Protein AF-A0A1V5IBA7-F1 (afdb_monomer_lite)

Structure (mmCIF, N/CA/C/O backbone):
data_AF-A0A1V5IBA7-F1
#
_entry.id   AF-A0A1V5IBA7-F1
#
loop_
_atom_site.group_PDB
_atom_site.id
_atom_site.type_symbol
_atom_site.label_atom_id
_atom_site.label_alt_id
_atom_site.label_comp_id
_atom_site.label_asym_id
_atom_site.label_entity_id
_atom_site.label_seq_id
_atom_site.pdbx_PDB_ins_code
_atom_site.Cartn_x
_atom_site.Cartn_y
_atom_site.Cartn_z
_atom_site.occupancy
_atom_site.B_iso_or_equiv
_atom_site.auth_seq_id
_atom_site.auth_comp_id
_atom_site.auth_asym_id
_atom_site.auth_atom_id
_atom_site.pdbx_PDB_model_num
ATOM 1 N N . MET A 1 1 ? -13.924 12.043 33.444 1.00 80.38 1 MET A N 1
ATOM 2 C CA . MET A 1 1 ? -14.274 11.212 32.264 1.00 80.38 1 MET A CA 1
ATOM 3 C C . MET A 1 1 ? -14.195 9.722 32.559 1.00 80.38 1 MET A C 1
ATOM 5 O O . MET A 1 1 ? -15.166 9.041 32.270 1.00 80.38 1 MET A O 1
ATOM 9 N N . GLN A 1 2 ? -13.102 9.206 33.139 1.00 87.75 2 GLN A N 1
ATOM 10 C CA . GLN A 1 2 ? -13.029 7.779 33.502 1.00 87.75 2 GLN A CA 1
ATOM 11 C C . GLN A 1 2 ? -14.076 7.376 34.557 1.00 87.75 2 GLN A C 1
ATOM 13 O O . GLN A 1 2 ? -14.724 6.355 34.389 1.00 87.75 2 GLN A O 1
ATOM 18 N N . GLU A 1 3 ? -14.308 8.207 35.577 1.00 91.94 3 GLU A N 1
ATOM 19 C CA . GLU A 1 3 ? -15.349 7.998 36.604 1.00 91.94 3 GLU A CA 1
ATOM 20 C C . GLU A 1 3 ? -16.749 7.786 36.004 1.00 91.94 3 GLU A C 1
ATOM 22 O O . GLU A 1 3 ? -17.359 6.748 36.223 1.00 91.94 3 GLU A O 1
ATOM 27 N N . ILE A 1 4 ? -17.188 8.682 35.112 1.00 93.06 4 ILE A N 1
ATOM 28 C CA . ILE A 1 4 ? -18.457 8.563 34.367 1.00 93.06 4 ILE A CA 1
ATOM 29 C C . ILE A 1 4 ? -18.549 7.237 33.594 1.00 93.06 4 ILE A C 1
ATOM 31 O O . ILE A 1 4 ? -19.628 6.655 33.501 1.00 93.06 4 ILE A O 1
ATOM 35 N N . TRP A 1 5 ? -17.438 6.755 33.030 1.00 91.81 5 TRP A N 1
ATOM 36 C CA . TRP A 1 5 ? -17.374 5.469 32.328 1.00 91.81 5 TRP A CA 1
ATOM 37 C C . TRP A 1 5 ? -17.539 4.274 33.273 1.00 91.81 5 TRP A C 1
ATOM 39 O O . TRP A 1 5 ? -18.190 3.304 32.897 1.00 91.81 5 TRP A O 1
ATOM 49 N N . TYR A 1 6 ? -16.979 4.346 34.483 1.00 90.31 6 TYR A N 1
ATOM 50 C CA . TYR A 1 6 ? -17.139 3.306 35.503 1.00 90.31 6 TYR A CA 1
ATOM 51 C C . TYR A 1 6 ? -18.539 3.305 36.121 1.00 90.31 6 TYR A C 1
ATOM 53 O O . TYR A 1 6 ? -19.053 2.237 36.438 1.00 90.31 6 TYR A O 1
ATOM 61 N N . GLU A 1 7 ? -19.164 4.474 36.258 1.00 94.94 7 GLU A N 1
ATOM 62 C CA . GLU A 1 7 ? -20.517 4.599 36.808 1.00 94.94 7 GLU A CA 1
ATOM 63 C C . GLU A 1 7 ? -21.600 4.192 35.806 1.00 94.94 7 GLU A C 1
ATOM 65 O O . GLU A 1 7 ? -22.522 3.460 36.153 1.00 94.94 7 GLU A O 1
ATOM 70 N N . ASN A 1 8 ? -21.498 4.654 34.556 1.00 95.88 8 ASN A N 1
ATOM 71 C CA . ASN A 1 8 ? -22.558 4.466 33.559 1.00 95.8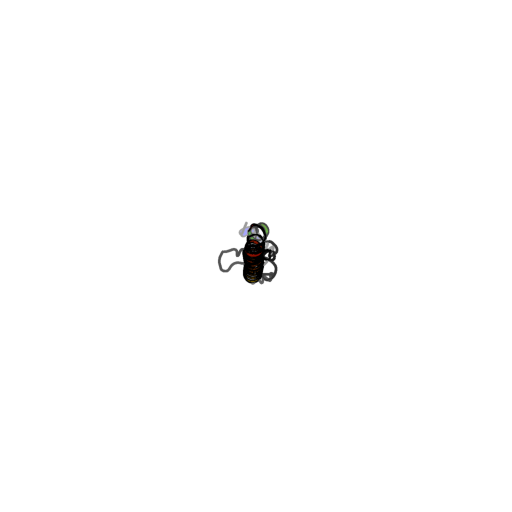8 8 ASN A CA 1
ATOM 72 C C . ASN A 1 8 ? -22.325 3.263 32.637 1.00 95.88 8 ASN A C 1
ATOM 74 O O . ASN A 1 8 ? -23.233 2.894 31.898 1.00 95.88 8 ASN A O 1
ATOM 78 N N . VAL A 1 9 ? -21.114 2.688 32.647 1.00 89.75 9 VAL A N 1
ATOM 79 C CA . VAL A 1 9 ? -20.686 1.515 31.860 1.00 89.75 9 VAL A CA 1
ATOM 80 C C . VAL A 1 9 ? -21.266 1.509 30.432 1.00 89.75 9 VAL A C 1
ATOM 82 O O . VAL A 1 9 ? -21.946 0.564 30.030 1.00 89.75 9 VAL A O 1
ATOM 85 N N . PRO A 1 10 ? -21.024 2.565 29.629 1.00 90.50 10 PRO A N 1
ATOM 86 C CA . PRO A 1 10 ? -21.623 2.677 28.298 1.00 90.50 10 PRO A CA 1
ATOM 87 C C . PRO A 1 10 ? -21.128 1.588 27.332 1.00 90.50 10 PRO A C 1
ATOM 89 O O . PRO A 1 10 ? -21.815 1.250 26.371 1.00 90.50 10 PRO A O 1
ATOM 92 N N . ALA A 1 11 ? -19.942 1.028 27.583 1.00 88.75 11 ALA A N 1
ATOM 93 C CA . ALA A 1 11 ? -19.450 -0.182 26.943 1.00 88.75 11 ALA A CA 1
ATOM 94 C C . ALA A 1 11 ? -18.518 -0.939 27.898 1.00 88.75 11 ALA A C 1
ATOM 96 O O . ALA A 1 11 ? -17.899 -0.351 28.784 1.00 88.75 11 ALA A O 1
ATOM 97 N N . VAL A 1 12 ? -18.387 -2.249 27.691 1.00 89.94 12 VAL A N 1
ATOM 98 C CA . VAL A 1 12 ? -17.464 -3.098 28.453 1.00 89.94 12 VAL A CA 1
ATOM 99 C C . VAL A 1 12 ? -16.304 -3.494 27.547 1.00 89.94 12 VAL A C 1
ATOM 101 O O . VAL A 1 12 ? -16.490 -4.174 26.538 1.00 89.94 12 VAL A O 1
ATOM 104 N N . ALA A 1 13 ? -15.097 -3.052 27.894 1.00 87.19 13 ALA A N 1
ATOM 105 C CA . ALA A 1 13 ? -13.882 -3.416 27.178 1.00 87.19 13 ALA A CA 1
ATOM 106 C C . ALA A 1 13 ? -13.371 -4.777 27.677 1.00 87.19 13 ALA A C 1
ATOM 108 O O . ALA A 1 13 ? -12.899 -4.887 28.805 1.00 87.19 13 ALA A O 1
ATOM 109 N N . PHE A 1 14 ? -13.464 -5.813 26.842 1.00 89.19 14 PHE A N 1
ATOM 110 C CA . PHE A 1 14 ? -13.032 -7.168 27.211 1.00 89.19 14 PHE A CA 1
ATOM 111 C C . PHE A 1 14 ? -11.591 -7.482 26.810 1.00 89.19 14 PHE A C 1
ATOM 113 O O . PHE A 1 14 ? -10.887 -8.190 27.525 1.00 89.19 14 PHE A O 1
ATOM 120 N N . ALA A 1 15 ? -11.153 -6.994 25.651 1.00 92.12 15 ALA A N 1
ATOM 121 C CA . ALA A 1 15 ? -9.834 -7.291 25.114 1.00 92.12 15 ALA A CA 1
ATOM 122 C C . ALA A 1 15 ? -9.430 -6.276 24.046 1.00 92.12 15 ALA A C 1
ATOM 124 O O . ALA A 1 15 ? -10.269 -5.593 23.456 1.00 92.12 15 ALA A O 1
ATOM 125 N N . TYR A 1 16 ? -8.135 -6.260 23.741 1.00 88.06 16 TYR A N 1
ATOM 126 C CA . TYR A 1 16 ? -7.623 -5.652 22.522 1.00 88.06 16 TYR A CA 1
ATOM 127 C C . TYR A 1 16 ? -7.744 -6.662 21.382 1.00 88.06 16 TYR A C 1
ATOM 129 O O . TYR A 1 16 ? -7.083 -7.703 21.385 1.00 88.06 16 TYR A O 1
ATOM 137 N N . ALA A 1 17 ? -8.620 -6.375 20.420 1.00 85.38 17 ALA A N 1
ATOM 138 C CA . ALA A 1 17 ? -8.768 -7.210 19.236 1.00 85.38 17 ALA A CA 1
ATOM 139 C C . ALA A 1 17 ? -7.465 -7.230 18.419 1.00 85.38 17 ALA A C 1
ATOM 141 O O . ALA A 1 17 ? -6.732 -6.241 18.360 1.00 85.38 17 ALA A O 1
ATOM 142 N N . ARG A 1 18 ? -7.182 -8.358 17.758 1.00 85.31 18 ARG A N 1
ATOM 143 C CA . ARG A 1 18 ? -6.083 -8.432 16.789 1.00 85.31 18 ARG A CA 1
ATOM 144 C C . ARG A 1 18 ? -6.449 -7.597 15.561 1.00 85.31 18 ARG A C 1
ATOM 146 O O . ARG A 1 18 ? -7.491 -7.837 14.957 1.00 85.31 18 ARG A O 1
ATOM 153 N N . GLY A 1 19 ? -5.581 -6.664 15.180 1.00 84.25 19 GLY A N 1
ATOM 154 C CA . GLY A 1 19 ? -5.696 -5.927 13.922 1.00 84.25 19 GLY A CA 1
ATOM 155 C C . GLY A 1 19 ? -5.297 -6.816 12.748 1.00 84.25 19 GLY A C 1
ATOM 156 O O . GLY A 1 19 ? -4.132 -6.833 12.363 1.00 84.25 19 GLY A O 1
ATOM 157 N N . LEU A 1 20 ? -6.235 -7.611 12.227 1.00 88.31 20 LEU A N 1
ATOM 158 C CA . LEU A 1 20 ? -6.023 -8.357 10.989 1.00 88.31 20 LEU A CA 1
ATOM 159 C C . LEU A 1 20 ? -6.233 -7.413 9.804 1.00 88.31 20 LEU A C 1
ATOM 161 O O . LEU A 1 20 ? -7.339 -6.925 9.589 1.00 88.31 20 LEU A O 1
ATOM 165 N N . GLU A 1 21 ? -5.182 -7.202 9.022 1.00 90.75 21 GLU A N 1
ATOM 166 C CA . GLU A 1 21 ? -5.214 -6.364 7.828 1.00 90.75 21 GLU A CA 1
ATOM 167 C C . GLU A 1 21 ? -4.765 -7.177 6.612 1.00 90.75 21 GLU A C 1
ATOM 169 O O . GLU A 1 21 ? -3.805 -7.945 6.680 1.00 90.75 21 GLU A O 1
ATOM 174 N N . VAL A 1 22 ? -5.471 -7.014 5.491 1.00 92.62 22 VAL A N 1
ATOM 175 C CA . VAL A 1 22 ? -5.142 -7.644 4.207 1.00 92.62 22 VAL A CA 1
ATOM 176 C C . VAL A 1 22 ? -5.118 -6.555 3.150 1.00 92.62 22 VAL A C 1
ATOM 178 O O . VAL A 1 22 ? -6.086 -5.812 3.003 1.00 92.62 22 VAL A O 1
ATOM 181 N N . TYR A 1 23 ? -4.015 -6.455 2.415 1.00 92.94 23 TYR A N 1
ATOM 182 C CA . TYR A 1 23 ? -3.818 -5.403 1.424 1.00 92.94 23 TYR A CA 1
ATOM 183 C C . TYR A 1 23 ? -2.989 -5.894 0.233 1.00 92.94 23 TYR A C 1
ATOM 185 O O . TYR A 1 23 ? -2.183 -6.820 0.340 1.00 92.94 23 TYR A O 1
ATOM 193 N N . ASN A 1 24 ? -3.227 -5.295 -0.937 1.00 94.25 24 ASN A N 1
ATOM 194 C CA . ASN A 1 24 ? -2.620 -5.719 -2.195 1.00 94.25 24 ASN A CA 1
ATOM 195 C C . ASN A 1 24 ? -1.229 -5.094 -2.364 1.00 94.25 24 ASN A C 1
ATOM 197 O O . ASN A 1 24 ? -1.090 -3.978 -2.853 1.00 94.25 24 ASN A O 1
ATOM 201 N N . THR A 1 25 ? -0.192 -5.845 -2.012 1.00 94.62 25 THR A N 1
ATOM 202 C CA . THR A 1 25 ? 1.209 -5.465 -2.254 1.00 94.62 25 THR A CA 1
ATOM 203 C C . THR A 1 25 ? 1.707 -5.862 -3.641 1.00 94.62 25 THR A C 1
ATOM 205 O O . THR A 1 25 ? 2.838 -5.540 -4.004 1.00 94.62 25 THR A O 1
ATOM 208 N N . ARG A 1 26 ? 0.894 -6.573 -4.435 1.00 94.75 26 ARG A N 1
ATOM 209 C CA . ARG A 1 26 ? 1.237 -6.969 -5.804 1.00 94.75 26 ARG A CA 1
ATOM 210 C C . ARG A 1 26 ? 1.135 -5.776 -6.743 1.00 94.75 26 ARG A C 1
ATOM 212 O O . ARG A 1 26 ? 2.112 -5.483 -7.423 1.00 94.75 26 ARG A O 1
ATOM 219 N N . ASP A 1 27 ? -0.005 -5.093 -6.721 1.00 94.69 27 ASP A N 1
ATOM 220 C CA . ASP A 1 27 ? -0.370 -4.056 -7.695 1.00 94.69 27 ASP A CA 1
ATOM 221 C C . ASP A 1 27 ? -0.202 -2.627 -7.175 1.00 94.69 27 ASP A C 1
ATOM 223 O O . ASP A 1 27 ? -0.277 -1.687 -7.961 1.00 94.69 27 ASP A O 1
ATOM 227 N N . TRP A 1 28 ? 0.029 -2.454 -5.872 1.00 94.88 28 TRP A N 1
ATOM 228 C CA . TRP A 1 28 ? 0.134 -1.143 -5.234 1.00 94.88 28 TRP A CA 1
ATOM 229 C C . TRP A 1 28 ? 1.412 -1.013 -4.412 1.00 94.88 28 TRP A C 1
ATOM 231 O O 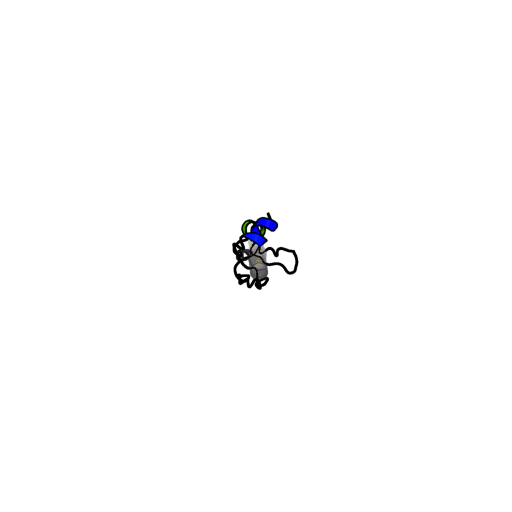. TRP A 1 28 ? 1.830 -1.968 -3.751 1.00 94.88 28 TRP A O 1
ATOM 241 N N . ASP A 1 29 ? 1.986 0.187 -4.448 1.00 95.00 29 ASP A N 1
ATOM 242 C CA . ASP A 1 29 ? 3.108 0.638 -3.625 1.00 95.00 29 ASP A CA 1
ATOM 243 C C . ASP A 1 29 ? 2.680 1.797 -2.716 1.00 95.00 29 ASP A C 1
ATOM 245 O O . ASP A 1 29 ? 1.622 2.393 -2.906 1.00 95.00 29 ASP A O 1
ATOM 249 N N . GLY A 1 30 ? 3.515 2.118 -1.722 1.00 93.62 30 GLY A N 1
ATOM 250 C CA . GLY A 1 30 ? 3.276 3.238 -0.803 1.00 93.62 30 GLY A CA 1
ATOM 251 C C . GLY A 1 30 ? 2.565 2.873 0.503 1.00 93.62 30 GLY A C 1
ATOM 252 O O . GLY A 1 30 ? 2.134 3.762 1.231 1.00 93.62 30 GLY A O 1
ATOM 253 N N . TRP A 1 31 ? 2.459 1.583 0.831 1.00 94.56 31 TRP A N 1
ATOM 254 C CA . TRP A 1 31 ? 1.989 1.121 2.141 1.00 94.56 31 TRP A CA 1
ATOM 255 C C . TRP A 1 31 ? 2.956 1.553 3.254 1.00 94.56 31 TRP A C 1
ATOM 257 O O . TRP A 1 31 ? 4.153 1.272 3.170 1.00 94.56 31 TRP A O 1
ATOM 267 N N . ILE A 1 32 ? 2.450 2.209 4.305 1.00 93.75 32 ILE A N 1
ATOM 268 C CA . ILE A 1 32 ? 3.263 2.681 5.435 1.00 93.75 32 ILE A CA 1
ATOM 269 C C . ILE A 1 32 ? 2.783 2.007 6.716 1.00 93.75 32 ILE A C 1
ATOM 271 O O . ILE A 1 32 ? 1.634 2.178 7.105 1.00 93.75 32 ILE A O 1
ATOM 275 N N . ASN A 1 33 ? 3.664 1.284 7.408 1.00 92.75 33 ASN A N 1
ATOM 276 C CA . ASN A 1 33 ? 3.340 0.682 8.704 1.00 92.75 33 ASN A CA 1
ATOM 277 C C . ASN A 1 33 ? 3.356 1.748 9.810 1.00 92.75 33 ASN A C 1
ATO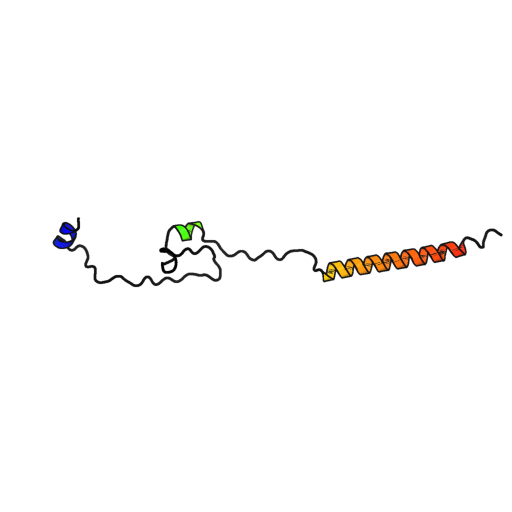M 279 O O . ASN A 1 33 ? 4.326 2.500 9.942 1.00 92.75 33 ASN A O 1
ATOM 283 N N . MET A 1 34 ? 2.321 1.768 10.651 1.00 90.56 34 MET A N 1
ATOM 284 C CA . MET A 1 34 ? 2.231 2.633 11.825 1.00 90.56 34 MET A CA 1
ATOM 285 C C . MET A 1 34 ? 1.688 1.861 13.042 1.00 90.56 34 MET A C 1
ATOM 287 O O . MET A 1 34 ? 0.571 1.348 12.989 1.00 90.56 34 MET A O 1
ATOM 291 N N . PRO A 1 35 ? 2.444 1.763 14.155 1.00 88.19 35 PRO A N 1
ATOM 292 C CA . PRO A 1 35 ? 3.830 2.214 14.333 1.00 88.19 35 PRO A CA 1
ATOM 293 C C . PRO A 1 35 ? 4.819 1.542 13.363 1.00 88.19 35 PRO A C 1
ATOM 295 O O . PRO A 1 35 ? 4.550 0.473 12.818 1.00 88.19 35 PRO A O 1
ATOM 298 N N . ALA A 1 36 ? 5.971 2.179 13.140 1.00 87.06 36 ALA A N 1
ATOM 299 C CA . ALA A 1 36 ? 6.978 1.670 12.213 1.00 87.06 36 ALA A CA 1
ATOM 300 C C . ALA A 1 36 ? 7.415 0.234 12.572 1.00 87.06 36 ALA A C 1
ATOM 302 O O . ALA A 1 36 ? 7.512 -0.138 13.743 1.00 87.06 36 ALA A O 1
ATOM 303 N N . GLY A 1 37 ? 7.683 -0.579 11.551 1.00 80.88 37 GLY A N 1
ATOM 304 C CA . GLY A 1 37 ? 8.109 -1.971 11.702 1.00 80.88 37 GLY A CA 1
ATOM 305 C C . GLY A 1 37 ? 6.943 -2.949 11.852 1.00 80.88 37 GLY A C 1
ATOM 306 O O . GLY A 1 37 ? 6.712 -3.741 10.946 1.00 80.88 37 GLY A O 1
ATOM 307 N N . ASN A 1 38 ? 6.202 -2.889 12.963 1.00 86.12 38 ASN A N 1
ATOM 308 C CA . ASN A 1 38 ? 5.214 -3.924 13.324 1.00 86.12 38 ASN A CA 1
ATOM 309 C C . ASN A 1 38 ? 3.761 -3.422 13.443 1.00 86.12 38 ASN A C 1
ATOM 311 O O . ASN A 1 38 ? 2.899 -4.114 13.979 1.00 86.12 38 ASN A O 1
ATOM 315 N N . GLY A 1 39 ? 3.492 -2.193 13.014 1.00 88.69 39 GLY A N 1
ATOM 316 C CA . GLY A 1 39 ? 2.144 -1.642 12.968 1.00 88.69 39 GLY A CA 1
ATOM 317 C C . GLY A 1 39 ? 1.378 -1.987 11.697 1.00 88.69 39 GLY A C 1
ATOM 318 O O . GLY A 1 39 ? 1.952 -2.469 10.721 1.00 88.69 39 GLY A O 1
ATOM 319 N N . GLY A 1 40 ? 0.081 -1.691 11.720 1.00 92.44 40 GLY A N 1
ATOM 320 C CA . GLY A 1 40 ? -0.799 -1.811 10.560 1.00 92.44 40 GLY A CA 1
ATOM 321 C C . GLY A 1 40 ? -0.587 -0.691 9.543 1.00 92.44 40 GLY A C 1
ATOM 322 O O . GLY A 1 40 ? 0.054 0.327 9.815 1.00 92.44 40 GLY A O 1
ATOM 323 N N . VAL A 1 41 ? -1.147 -0.868 8.356 1.00 93.50 41 VAL A N 1
ATOM 324 C CA . VAL A 1 41 ? -1.094 0.083 7.244 1.00 93.50 41 VAL A CA 1
ATOM 325 C C . VAL A 1 41 ? -2.372 0.912 7.121 1.00 93.50 41 VAL A C 1
ATOM 327 O O . VAL A 1 41 ? -2.405 1.850 6.324 1.00 93.50 41 VAL A O 1
ATOM 330 N N . LEU A 1 42 ? -3.408 0.630 7.924 1.00 91.69 42 LEU A N 1
ATOM 331 C CA . LEU A 1 42 ? -4.628 1.438 7.995 1.00 91.69 42 LEU A CA 1
ATOM 332 C C . LEU A 1 42 ? -4.385 2.741 8.771 1.00 91.69 42 LEU A C 1
ATOM 334 O O . LEU A 1 42 ? -4.825 2.935 9.901 1.00 91.69 42 LEU A O 1
ATOM 338 N N . ASN A 1 43 ? -3.647 3.653 8.155 1.00 91.88 43 ASN A N 1
ATOM 339 C CA . ASN A 1 43 ? -3.337 4.956 8.717 1.00 91.88 43 ASN A CA 1
ATOM 340 C C . ASN A 1 43 ? -3.344 6.031 7.628 1.00 91.88 43 ASN A C 1
ATOM 342 O O . ASN A 1 43 ? -3.302 5.750 6.432 1.00 91.88 43 ASN A O 1
ATOM 346 N N . TYR A 1 44 ? -3.402 7.282 8.072 1.00 93.81 44 TYR A N 1
ATOM 347 C CA . TYR A 1 44 ? -3.473 8.447 7.196 1.00 93.81 44 TYR A CA 1
ATOM 348 C C . TYR A 1 44 ? -2.312 8.526 6.190 1.00 93.81 44 TYR A C 1
ATOM 350 O O . TYR A 1 44 ? -2.533 8.862 5.030 1.00 93.81 44 TYR A O 1
ATOM 358 N N . TRP A 1 45 ? -1.090 8.177 6.602 1.00 92.62 45 TRP A N 1
ATOM 359 C CA . TRP A 1 45 ? 0.102 8.311 5.761 1.00 92.62 45 TRP A CA 1
ATOM 360 C C . TRP A 1 45 ? 0.085 7.366 4.567 1.00 92.62 45 TRP A C 1
ATOM 362 O O . TRP A 1 45 ? 0.480 7.770 3.476 1.00 92.62 45 TRP A O 1
ATOM 372 N N . THR A 1 46 ? -0.436 6.151 4.747 1.00 93.75 46 THR A N 1
ATOM 373 C CA . THR A 1 46 ? -0.666 5.216 3.641 1.00 93.75 46 THR A CA 1
ATOM 374 C C . THR A 1 46 ? -1.492 5.875 2.538 1.00 93.75 46 THR A C 1
ATOM 376 O O . THR A 1 46 ? -1.082 5.850 1.386 1.00 93.75 46 THR A O 1
ATOM 379 N N . TYR A 1 47 ? -2.602 6.548 2.862 1.00 89.56 47 TYR A N 1
ATOM 380 C CA . TYR A 1 47 ? -3.469 7.166 1.846 1.00 89.56 47 TYR A CA 1
ATOM 381 C C . TYR A 1 47 ? -2.816 8.313 1.066 1.00 89.56 47 TYR A C 1
ATOM 383 O O . TYR A 1 47 ? -3.283 8.641 -0.021 1.00 89.56 47 TYR A O 1
ATOM 391 N N . LEU A 1 48 ? -1.745 8.913 1.590 1.00 94.31 48 LEU A N 1
ATOM 392 C CA . LEU A 1 48 ? -1.004 9.959 0.885 1.00 94.31 48 LEU A CA 1
ATOM 393 C C . LEU A 1 48 ? 0.001 9.406 -0.132 1.00 94.31 48 LEU A C 1
ATOM 395 O O . LEU A 1 48 ? 0.288 10.079 -1.118 1.00 94.31 48 LEU A O 1
ATOM 399 N N . GLY A 1 49 ? 0.563 8.222 0.125 1.00 90.19 49 GLY A N 1
ATOM 400 C CA . GLY A 1 49 ? 1.597 7.610 -0.717 1.00 90.19 49 GLY A CA 1
ATOM 401 C C . GLY A 1 49 ? 1.108 6.453 -1.585 1.00 90.19 49 GLY A C 1
ATOM 402 O O . GLY A 1 49 ? 1.840 6.013 -2.470 1.00 90.19 49 GLY A O 1
ATOM 403 N N . LEU A 1 50 ? -0.097 5.943 -1.321 1.00 94.38 50 LEU A N 1
ATOM 404 C CA . LEU A 1 50 ? -0.631 4.762 -1.979 1.00 94.38 50 LEU A CA 1
ATOM 405 C C . LEU A 1 50 ? -0.888 5.032 -3.464 1.00 94.38 50 LEU A C 1
ATOM 407 O O . LEU A 1 50 ? -1.704 5.878 -3.829 1.00 94.38 50 LEU A O 1
ATOM 411 N N . GLN A 1 51 ? -0.224 4.267 -4.322 1.00 94.38 51 GLN A N 1
ATOM 412 C CA . GLN A 1 51 ? -0.339 4.408 -5.770 1.00 94.38 51 GLN A CA 1
ATOM 413 C C . GLN A 1 51 ? -0.223 3.056 -6.481 1.00 94.38 51 GLN A C 1
ATOM 415 O O . GLN A 1 51 ? 0.445 2.149 -5.969 1.00 94.38 51 GLN A O 1
ATOM 420 N N . PRO A 1 52 ? -0.853 2.888 -7.660 1.00 94.25 52 PRO A N 1
ATOM 421 C CA . PRO A 1 52 ? -0.639 1.704 -8.475 1.00 94.25 52 PRO A CA 1
ATOM 422 C C . PRO A 1 52 ? 0.828 1.616 -8.880 1.00 94.25 52 PRO A C 1
ATOM 424 O O . PRO A 1 52 ? 1.452 2.625 -9.218 1.00 94.25 52 PRO A O 1
ATOM 427 N N . LYS A 1 53 ? 1.371 0.404 -8.915 1.00 93.12 53 LYS A N 1
ATOM 428 C CA . LYS A 1 53 ? 2.675 0.178 -9.528 1.00 93.12 53 LYS A CA 1
ATOM 429 C C . LYS A 1 53 ? 2.572 0.484 -11.013 1.00 93.12 53 LYS A C 1
ATOM 431 O O . LYS A 1 53 ? 1.767 -0.121 -11.722 1.00 93.12 53 LYS A O 1
ATOM 436 N N . THR A 1 54 ? 3.386 1.411 -11.500 1.00 83.56 54 THR A N 1
ATOM 437 C CA . THR A 1 54 ? 3.539 1.611 -12.938 1.00 83.56 54 THR A CA 1
ATOM 438 C C . THR A 1 54 ? 4.433 0.508 -13.495 1.00 83.56 54 THR A C 1
ATOM 440 O O . THR A 1 54 ? 5.424 0.108 -12.880 1.00 83.56 54 THR A O 1
ATOM 443 N N . ALA A 1 55 ? 4.073 -0.027 -14.662 1.00 65.12 55 ALA A N 1
ATOM 444 C CA . ALA A 1 55 ? 5.002 -0.863 -15.406 1.00 65.12 55 ALA A CA 1
ATOM 445 C C . ALA A 1 55 ? 6.228 -0.002 -15.730 1.00 65.12 55 ALA A C 1
ATOM 447 O O . ALA A 1 55 ? 6.069 1.110 -16.234 1.00 65.12 55 ALA A O 1
ATOM 448 N N . ALA A 1 56 ? 7.433 -0.495 -15.432 1.00 60.03 56 ALA A N 1
ATOM 449 C CA . ALA A 1 56 ? 8.647 0.140 -15.923 1.00 60.03 56 ALA A CA 1
ATOM 450 C C . ALA A 1 56 ? 8.496 0.316 -17.439 1.00 60.03 56 ALA A C 1
ATOM 452 O O . ALA A 1 56 ? 8.240 -0.666 -18.142 1.00 60.03 56 ALA A O 1
ATOM 453 N N . GLU A 1 57 ? 8.593 1.553 -17.934 1.00 55.94 57 GLU A N 1
ATOM 454 C CA . GLU A 1 57 ? 8.635 1.787 -19.372 1.00 55.94 57 GLU A CA 1
ATOM 455 C C . GLU A 1 57 ? 9.775 0.934 -19.928 1.00 55.94 57 GLU A C 1
ATOM 457 O O . GLU A 1 57 ? 10.932 1.074 -19.523 1.00 55.94 57 GLU A O 1
ATOM 462 N N . ALA A 1 58 ? 9.447 -0.005 -20.818 1.00 54.62 58 ALA A N 1
ATOM 463 C CA . ALA A 1 58 ? 10.470 -0.694 -21.578 1.00 54.62 58 ALA A CA 1
ATOM 464 C C . ALA A 1 58 ? 11.258 0.393 -22.309 1.00 54.62 58 ALA A C 1
ATOM 466 O O . ALA A 1 58 ? 10.679 1.154 -23.087 1.00 54.62 58 ALA A O 1
ATOM 467 N N . SER A 1 59 ? 12.557 0.501 -22.030 1.00 56.97 59 SER A N 1
ATOM 468 C CA . SER A 1 59 ? 13.405 1.434 -22.752 1.00 56.97 59 SER A CA 1
ATOM 469 C C . SER A 1 59 ? 13.259 1.128 -24.243 1.00 56.97 59 SER A C 1
ATOM 471 O O . SER A 1 59 ? 13.612 0.052 -24.719 1.00 56.97 59 SER A O 1
ATOM 473 N N . SER A 1 60 ? 12.714 2.074 -25.005 1.00 60.44 60 SER A N 1
ATOM 474 C CA . SER A 1 60 ? 12.542 1.956 -26.458 1.00 60.44 60 SER A CA 1
ATOM 475 C C . SER A 1 60 ? 13.872 2.073 -27.220 1.00 60.44 60 SER A C 1
ATOM 477 O O . SER A 1 60 ? 13.896 2.294 -28.431 1.00 60.44 60 SER A O 1
ATOM 479 N N . GLY A 1 61 ? 15.000 1.914 -26.521 1.00 62.12 61 GLY A N 1
ATOM 480 C CA . GLY A 1 61 ? 16.323 1.889 -27.117 1.00 62.12 61 GLY A CA 1
ATOM 481 C C . GLY A 1 61 ? 16.465 0.663 -28.007 1.00 62.12 61 GLY A C 1
ATOM 482 O O . GLY A 1 61 ? 16.209 -0.463 -27.578 1.00 62.12 61 GLY A O 1
ATOM 483 N N . ALA A 1 62 ? 16.887 0.878 -29.255 1.00 65.94 62 ALA A N 1
ATOM 484 C CA . ALA A 1 62 ? 17.272 -0.217 -30.131 1.00 65.94 62 ALA A CA 1
ATOM 485 C C . ALA A 1 62 ? 18.265 -1.119 -29.385 1.00 65.94 62 ALA A C 1
ATOM 487 O O . ALA A 1 62 ? 19.262 -0.635 -28.843 1.00 65.94 62 ALA A O 1
ATOM 488 N N . SER A 1 63 ? 17.977 -2.422 -29.330 1.00 77.06 63 SER A N 1
ATOM 489 C CA . SER A 1 63 ? 18.862 -3.373 -28.658 1.00 77.06 63 SER A CA 1
ATOM 490 C C . SER A 1 63 ? 20.283 -3.246 -29.214 1.00 77.06 63 SER A C 1
ATOM 492 O O . SER A 1 63 ? 20.476 -2.972 -30.402 1.00 77.06 63 SER A O 1
ATOM 494 N N . THR A 1 64 ? 21.297 -3.473 -28.376 1.00 77.69 64 THR A N 1
ATOM 49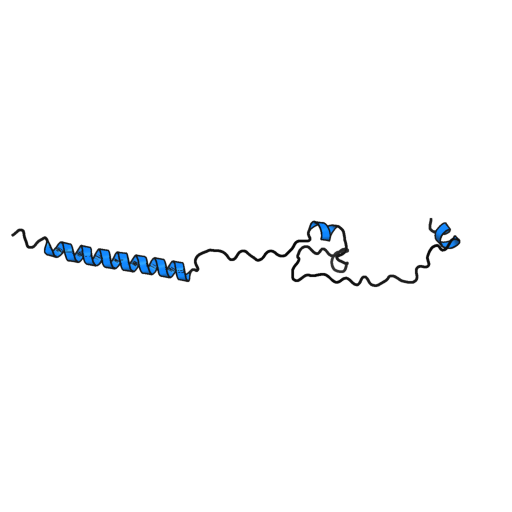5 C CA . THR A 1 64 ? 22.707 -3.429 -28.794 1.00 77.69 64 THR A CA 1
ATOM 496 C C . THR A 1 64 ? 22.953 -4.273 -30.051 1.00 77.69 64 THR A C 1
ATOM 498 O O . THR A 1 64 ? 23.720 -3.868 -30.919 1.00 77.69 64 THR A O 1
ATOM 501 N N . GLY A 1 65 ? 22.238 -5.395 -30.204 1.00 80.50 65 GLY A N 1
ATOM 502 C CA . GLY A 1 65 ? 22.283 -6.229 -31.407 1.00 80.50 65 GLY A CA 1
ATOM 503 C C . GLY A 1 65 ? 21.804 -5.520 -32.680 1.00 80.50 65 GLY A C 1
ATOM 504 O O . GLY A 1 65 ? 22.450 -5.646 -33.717 1.00 80.50 65 GLY A O 1
ATOM 505 N N . ILE A 1 66 ? 20.728 -4.727 -32.609 1.00 87.62 66 ILE A N 1
ATOM 506 C CA . ILE A 1 66 ? 20.241 -3.922 -33.744 1.00 87.62 66 ILE A CA 1
ATOM 507 C C . ILE A 1 66 ? 21.261 -2.837 -34.101 1.00 87.62 66 ILE A C 1
ATOM 509 O O . ILE A 1 66 ? 21.563 -2.648 -35.278 1.00 87.62 66 ILE A O 1
ATOM 513 N N . ILE A 1 67 ? 21.838 -2.165 -33.101 1.00 86.62 67 ILE A N 1
ATOM 514 C CA . ILE A 1 67 ? 22.858 -1.129 -33.324 1.00 86.62 67 ILE A CA 1
ATOM 515 C C . ILE A 1 67 ? 24.078 -1.731 -34.038 1.00 86.62 67 ILE A C 1
ATOM 517 O O . ILE A 1 67 ? 24.524 -1.201 -35.055 1.00 86.62 67 ILE A O 1
ATOM 521 N N . VAL A 1 68 ? 24.581 -2.872 -33.559 1.00 88.94 68 VAL A N 1
ATOM 522 C CA . VAL A 1 68 ? 25.723 -3.574 -34.166 1.00 88.94 68 VAL A CA 1
ATOM 523 C C . VAL A 1 68 ? 25.410 -4.025 -35.596 1.00 88.94 68 VAL A C 1
ATOM 525 O O . VAL A 1 68 ? 26.242 -3.843 -36.486 1.00 88.94 68 VAL A O 1
ATOM 528 N N . ALA A 1 69 ? 24.211 -4.558 -35.846 1.00 90.31 69 ALA A N 1
ATOM 529 C CA . ALA A 1 69 ? 23.796 -4.988 -37.179 1.00 90.31 69 ALA A CA 1
ATOM 530 C C . ALA A 1 69 ? 23.752 -3.822 -38.183 1.00 90.31 69 ALA A C 1
ATOM 532 O O . ALA A 1 69 ? 24.247 -3.956 -39.304 1.00 90.31 69 ALA A O 1
ATOM 533 N N . VAL A 1 70 ? 23.220 -2.664 -37.777 1.00 92.94 70 VAL A N 1
ATOM 534 C CA . VAL A 1 70 ? 23.171 -1.460 -38.623 1.00 92.94 70 VAL A CA 1
ATOM 535 C C . VAL A 1 70 ? 24.580 -0.959 -38.940 1.00 92.94 70 VAL A C 1
ATOM 537 O O . VAL A 1 70 ? 24.889 -0.698 -40.103 1.00 92.94 70 VAL A O 1
ATOM 540 N N . VAL A 1 71 ? 25.461 -0.879 -37.939 1.00 93.44 71 VAL A N 1
ATOM 541 C CA . VAL A 1 71 ? 26.854 -0.444 -38.139 1.00 93.44 71 VAL A CA 1
ATOM 542 C C . VAL A 1 71 ? 27.593 -1.381 -39.100 1.00 93.44 71 VAL A C 1
ATOM 544 O O . VAL A 1 71 ? 28.266 -0.913 -40.020 1.00 93.44 71 VAL A O 1
ATOM 547 N N . ALA A 1 72 ? 27.428 -2.697 -38.942 1.00 93.56 72 ALA A N 1
ATOM 548 C CA . ALA A 1 72 ? 28.029 -3.684 -39.834 1.00 93.56 72 ALA A CA 1
ATOM 549 C C . ALA A 1 72 ? 27.519 -3.542 -41.278 1.00 93.56 72 ALA A C 1
ATOM 551 O O . ALA A 1 72 ? 28.317 -3.546 -42.217 1.00 93.56 72 ALA A O 1
ATOM 552 N N . ALA A 1 73 ? 26.209 -3.355 -41.467 1.00 94.69 73 ALA A N 1
ATOM 553 C CA . ALA A 1 73 ? 25.619 -3.162 -42.789 1.00 94.69 73 ALA A CA 1
ATOM 554 C C . ALA A 1 73 ? 26.172 -1.907 -43.489 1.00 94.69 73 ALA A C 1
ATOM 556 O O . ALA A 1 73 ? 26.574 -1.973 -44.652 1.00 94.69 73 ALA A O 1
ATOM 557 N N . VAL A 1 74 ? 26.270 -0.783 -42.771 1.00 95.62 74 VAL A N 1
ATOM 558 C CA . VAL A 1 74 ? 26.846 0.463 -43.305 1.00 95.62 74 VAL A CA 1
ATOM 559 C C . VAL A 1 74 ? 28.311 0.266 -43.702 1.00 95.62 74 VAL A C 1
ATOM 561 O O . VAL A 1 74 ? 28.712 0.686 -44.788 1.00 95.62 74 VAL A O 1
ATOM 564 N N . ALA A 1 75 ? 29.105 -0.421 -42.876 1.00 95.06 75 ALA A N 1
ATOM 565 C CA . ALA A 1 75 ? 30.506 -0.700 -43.185 1.00 95.06 75 ALA A CA 1
ATOM 566 C C . ALA A 1 75 ? 30.664 -1.502 -44.489 1.00 95.06 75 ALA A C 1
ATOM 568 O O . ALA A 1 75 ? 31.504 -1.161 -45.323 1.00 95.06 75 ALA A O 1
ATOM 569 N N . VAL A 1 76 ? 29.823 -2.518 -44.714 1.00 95.25 76 VAL A N 1
ATOM 570 C CA . VAL A 1 76 ? 29.837 -3.312 -45.955 1.00 95.25 76 VAL A CA 1
ATOM 571 C C . VAL A 1 76 ? 29.526 -2.441 -47.173 1.00 95.25 76 VAL A C 1
ATOM 573 O O . VAL A 1 76 ? 30.243 -2.514 -48.173 1.00 95.25 76 VAL A O 1
ATOM 576 N N . VAL A 1 77 ? 28.510 -1.576 -47.091 1.00 94.81 77 VAL A N 1
ATOM 577 C CA . VAL A 1 77 ? 28.146 -0.665 -48.191 1.00 94.81 77 VAL A CA 1
ATOM 578 C C . VAL A 1 77 ? 29.305 0.273 -48.538 1.00 94.81 77 VAL A C 1
ATOM 580 O O . VAL A 1 77 ? 29.633 0.435 -49.715 1.00 94.81 77 VAL A O 1
ATOM 583 N N . VAL A 1 78 ? 29.975 0.840 -47.530 1.00 94.62 78 VAL A N 1
ATOM 584 C CA . VAL A 1 78 ? 31.142 1.713 -47.734 1.00 94.62 78 VAL A CA 1
ATOM 585 C C . VAL A 1 78 ? 32.287 0.954 -48.406 1.00 94.62 78 VAL A C 1
ATOM 587 O O . VAL A 1 78 ? 32.873 1.452 -49.368 1.00 94.62 78 VAL A O 1
ATOM 590 N N . VAL A 1 79 ? 32.587 -0.268 -47.958 1.00 94.00 79 VAL A N 1
ATOM 591 C CA . VAL A 1 79 ? 33.635 -1.103 -48.568 1.00 94.00 79 VAL A CA 1
ATOM 592 C C . VAL A 1 79 ? 33.323 -1.384 -50.038 1.00 94.00 79 VAL A C 1
ATOM 594 O O . VAL A 1 79 ? 34.192 -1.201 -50.893 1.00 94.00 79 VAL A O 1
ATOM 597 N N . ILE A 1 80 ? 32.083 -1.767 -50.355 1.00 93.31 80 ILE A N 1
ATOM 598 C CA . ILE A 1 80 ? 31.649 -2.024 -51.734 1.00 93.31 80 ILE A CA 1
ATOM 599 C C . ILE A 1 80 ? 31.803 -0.761 -52.591 1.00 93.31 80 ILE A C 1
ATOM 601 O O . ILE A 1 80 ? 32.395 -0.824 -53.672 1.00 93.31 80 ILE A O 1
ATOM 605 N N . ALA A 1 81 ? 31.342 0.392 -52.100 1.00 91.19 81 ALA A N 1
ATOM 606 C CA . ALA A 1 81 ? 31.451 1.665 -52.809 1.00 91.19 81 ALA A CA 1
ATOM 607 C C . ALA A 1 81 ? 32.915 2.034 -53.112 1.00 91.19 81 ALA A C 1
ATOM 609 O O . ALA A 1 81 ? 33.245 2.401 -54.242 1.00 91.19 81 ALA A O 1
ATOM 610 N N . VAL A 1 82 ? 33.819 1.865 -52.141 1.00 92.00 82 VAL A N 1
ATOM 611 C CA . VAL A 1 82 ? 35.257 2.135 -52.310 1.00 92.00 82 VAL A CA 1
ATOM 612 C C . VAL A 1 82 ? 35.898 1.183 -53.323 1.00 92.00 82 VAL A C 1
ATOM 614 O O . VAL A 1 82 ? 36.696 1.616 -54.159 1.00 92.00 82 VAL A O 1
ATOM 617 N N . VAL A 1 83 ? 35.559 -0.108 -53.288 1.00 90.19 83 VAL A N 1
ATOM 618 C CA . VAL A 1 83 ? 36.089 -1.104 -54.236 1.00 90.19 83 VAL A CA 1
ATOM 619 C C . VAL A 1 83 ? 35.642 -0.797 -55.666 1.00 90.19 83 VAL A C 1
ATOM 621 O O . VAL A 1 83 ? 36.463 -0.840 -56.588 1.00 90.19 83 VAL A O 1
ATOM 624 N N . LEU A 1 84 ? 34.369 -0.446 -55.860 1.00 87.44 84 LEU A N 1
ATOM 625 C CA . LEU A 1 84 ? 33.830 -0.068 -57.168 1.00 87.44 84 LEU A CA 1
ATOM 626 C C . LEU A 1 84 ? 34.471 1.224 -57.691 1.00 87.44 84 LEU A C 1
ATOM 628 O O . LEU A 1 84 ? 34.923 1.256 -58.838 1.00 87.44 84 LEU A O 1
ATOM 632 N N . ALA A 1 85 ? 34.614 2.246 -56.841 1.00 85.25 85 ALA A N 1
ATOM 633 C CA . ALA A 1 85 ? 35.280 3.498 -57.198 1.00 85.25 85 ALA A CA 1
ATOM 634 C C . ALA A 1 85 ? 36.748 3.278 -57.609 1.00 85.25 85 ALA A C 1
ATOM 636 O O . ALA A 1 85 ? 37.207 3.809 -58.619 1.00 85.25 85 ALA A O 1
ATOM 637 N N . ARG A 1 86 ? 37.488 2.425 -56.885 1.00 81.19 86 ARG A N 1
ATOM 638 C CA . ARG A 1 86 ? 38.887 2.093 -57.212 1.00 81.19 86 ARG A CA 1
ATOM 639 C C . ARG A 1 86 ? 39.035 1.268 -58.494 1.00 81.19 86 ARG A C 1
ATOM 641 O O . ARG A 1 86 ? 40.057 1.389 -59.171 1.00 81.19 86 ARG A O 1
ATOM 648 N N . ARG A 1 87 ? 38.045 0.441 -58.846 1.00 72.00 87 ARG A N 1
ATOM 649 C CA . ARG A 1 87 ? 38.035 -0.328 -60.104 1.00 72.00 87 ARG A CA 1
ATOM 650 C C . ARG A 1 87 ? 37.683 0.536 -61.318 1.00 72.00 87 ARG A C 1
ATOM 652 O O . ARG A 1 87 ? 38.295 0.353 -62.368 1.00 72.00 87 ARG A O 1
ATOM 659 N N . GLY A 1 88 ? 36.772 1.501 -61.174 1.00 61.78 88 GLY A N 1
ATOM 660 C CA . GLY A 1 88 ? 36.387 2.424 -62.251 1.00 61.78 88 GLY A CA 1
ATOM 661 C C . GLY A 1 88 ? 37.529 3.333 -62.724 1.00 61.78 88 GLY A C 1
ATOM 662 O O . GLY A 1 88 ? 37.706 3.538 -63.924 1.00 61.78 88 GLY A O 1
ATOM 663 N N . SER A 1 89 ? 38.378 3.799 -61.805 1.00 56.03 89 SER A N 1
ATOM 664 C CA . SER A 1 89 ? 39.478 4.726 -62.119 1.00 56.03 89 SER A CA 1
ATOM 665 C C . SER A 1 89 ? 40.629 4.114 -62.927 1.00 56.03 89 SER A C 1
ATOM 667 O O . SER A 1 89 ? 41.407 4.852 -63.526 1.00 56.03 89 SER A O 1
ATOM 669 N N . ARG A 1 90 ? 40.749 2.779 -62.991 1.00 55.12 90 ARG A N 1
ATOM 670 C CA . ARG A 1 90 ? 41.782 2.108 -63.807 1.00 55.12 90 ARG A CA 1
ATOM 671 C C . ARG A 1 90 ? 41.409 1.996 -65.287 1.00 55.12 90 ARG A C 1
ATOM 673 O O . ARG A 1 90 ? 42.298 1.848 -66.112 1.00 55.12 90 ARG A O 1
ATOM 680 N N . ARG A 1 91 ? 40.121 2.097 -65.640 1.00 53.16 91 ARG A N 1
ATOM 681 C CA . ARG A 1 91 ? 39.652 1.994 -67.037 1.00 53.16 91 ARG A CA 1
ATOM 682 C C . ARG A 1 91 ? 39.683 3.322 -67.799 1.00 53.16 91 ARG A C 1
ATOM 684 O O . ARG A 1 91 ? 39.585 3.310 -69.016 1.00 53.16 91 ARG A O 1
ATOM 691 N N . ARG A 1 92 ? 39.825 4.453 -67.099 1.00 51.12 92 ARG A N 1
ATOM 692 C CA . ARG A 1 92 ? 39.793 5.800 -67.697 1.00 51.12 92 ARG A CA 1
ATOM 693 C C . ARG A 1 92 ? 41.172 6.346 -68.099 1.00 51.12 92 ARG A C 1
ATOM 695 O O . ARG A 1 92 ? 41.218 7.371 -68.753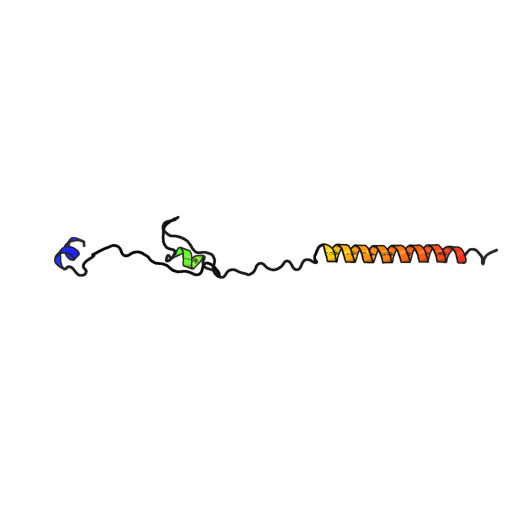 1.00 51.12 92 ARG A O 1
ATOM 702 N N . ARG A 1 93 ? 42.271 5.666 -67.738 1.00 51.25 93 ARG A N 1
ATOM 703 C CA . ARG A 1 93 ? 43.658 6.035 -68.106 1.00 51.25 93 ARG A CA 1
ATOM 704 C C . ARG A 1 93 ? 44.232 5.265 -69.308 1.00 51.25 93 ARG A C 1
ATOM 706 O O . ARG A 1 93 ? 45.413 5.383 -69.568 1.00 51.25 93 ARG A O 1
ATOM 713 N N . ALA A 1 94 ? 43.429 4.461 -70.008 1.00 50.50 94 ALA A N 1
ATOM 714 C CA . ALA A 1 94 ? 43.872 3.698 -71.186 1.00 50.50 94 ALA A CA 1
ATOM 715 C C . ALA A 1 94 ? 43.228 4.188 -72.502 1.00 50.50 94 ALA A C 1
ATOM 717 O O . ALA A 1 94 ? 43.224 3.460 -73.485 1.00 50.50 94 ALA A O 1
ATOM 718 N N . VAL A 1 95 ? 42.616 5.380 -72.497 1.00 55.28 95 VAL A N 1
ATOM 719 C CA . VAL A 1 95 ? 41.974 6.007 -73.676 1.00 55.28 95 VAL A CA 1
ATOM 720 C C . VAL A 1 95 ? 42.645 7.348 -74.041 1.00 55.28 95 VAL A C 1
ATOM 722 O O . VAL A 1 95 ? 42.245 8.002 -74.993 1.00 55.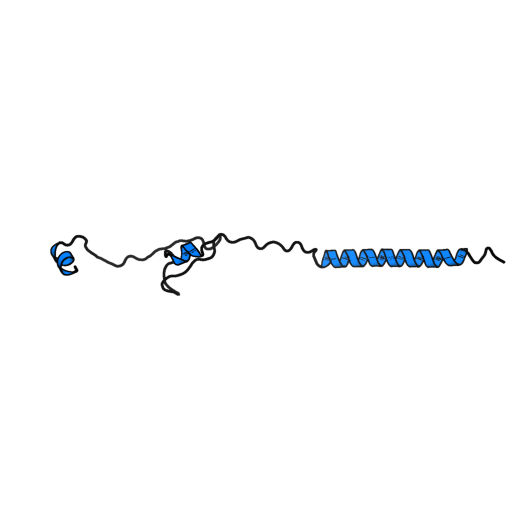28 95 VAL A O 1
ATOM 725 N N . GLU A 1 96 ? 43.700 7.734 -73.324 1.00 47.31 96 GLU A N 1
ATOM 726 C CA . GLU A 1 96 ? 44.598 8.836 -73.689 1.00 47.31 96 GLU A CA 1
ATOM 727 C C . GLU A 1 96 ? 46.030 8.283 -73.716 1.00 47.31 96 GLU A C 1
ATOM 729 O O . GLU A 1 96 ? 46.741 8.378 -72.723 1.00 47.31 96 GLU A O 1
ATOM 734 N N . ASP A 1 97 ? 46.379 7.603 -74.808 1.00 39.38 97 ASP A N 1
ATOM 735 C CA . ASP A 1 97 ? 47.735 7.456 -75.365 1.00 39.38 97 ASP A CA 1
ATOM 736 C C . ASP A 1 97 ? 47.596 7.080 -76.850 1.00 39.38 97 ASP A C 1
ATOM 738 O O . ASP A 1 97 ? 46.791 6.163 -77.153 1.00 39.38 97 ASP A O 1
#

Sequence (97 aa):
MQEIWYENVPAVAFAYARGLEVYNTRDWDGWINMPAGNGGVLNYWTYLGLQPKTAAEASSGASTGIIVAVVAAVAVVVVIAVVLARRGSRRRRAVED

pLDDT: mean 83.88, std 14.41, range [39.38, 95.88]

Foldseek 3Di:
DVVCCVVVVPDDDDDDDDPDDDDDPPFKDQQQAVVHPPHHSPDPRSVVRIDTDDDDPDPPDDPPVRVVVVVVVVVVVVVVVVVVVVVVVVVVVPVPD

Secondary structure (DSSP, 8-state):
-HHHHHHH-SS-------------TTTEE----BSTTTSBS-SHHHHHH-EEPPPPPP--PPPHHHHHHHHHHHHHHHHHHHHHHHHHTTTSSSS--

Radius of gyration: 38.12 Å; chains: 1; bounding box: 70×20×112 Å